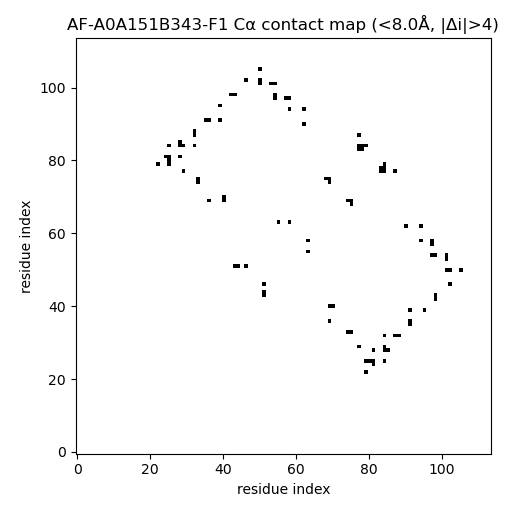Protein AF-A0A151B343-F1 (afdb_monomer)

Organism: NCBI:txid1121338

Nearest PDB structures (foldseek):
  2wy2-assembly1_C  TM=3.634E-01  e=7.169E+00  Escherichia coli
  4ilo-assembly1_A  TM=3.871E-01  e=9.693E+00  Chlamydia trachomatis L2/434/Bu

Radius of gyration: 21.72 Å; Cα contacts (8 Å, |Δi|>4): 52; chains: 1; bounding box: 50×24×73 Å

Foldseek 3Di:
DVVVVVVVVVVVVVVVVVVVVQQVLLVVLQVVLLVLLVVLVVLLVPDDPVLNVVLCVPDDPVLNVLNVVSVVDSGDCQDRGPVSSVVSVVSSVVSVVSSVVSVVVVVVVVVVVD

pLDDT: mean 88.98, std 8.19, range [48.16, 96.12]

Mean predicted aligned error: 6.23 Å

Structure (mmCIF, N/CA/C/O backbone):
data_AF-A0A151B343-F1
#
_entry.id   AF-A0A151B343-F1
#
loop_
_atom_site.group_PDB
_atom_site.id
_atom_site.type_symbol
_atom_site.label_atom_id
_atom_site.label_alt_id
_atom_site.label_comp_id
_atom_site.label_asym_id
_atom_site.label_entity_id
_atom_site.label_seq_id
_atom_site.pdbx_PDB_ins_code
_atom_site.Cartn_x
_atom_site.Cartn_y
_atom_site.Cartn_z
_atom_site.occupancy
_atom_site.B_iso_or_equiv
_atom_site.auth_seq_id
_atom_site.auth_comp_id
_atom_site.auth_asym_id
_atom_site.auth_atom_id
_atom_site.pdbx_PDB_model_num
ATOM 1 N N . MET A 1 1 ? 32.364 5.649 -40.067 1.00 69.56 1 MET A N 1
ATOM 2 C CA . MET A 1 1 ? 30.888 5.725 -40.205 1.00 69.56 1 MET A CA 1
ATOM 3 C C . MET A 1 1 ? 30.174 4.515 -39.602 1.00 69.56 1 MET A C 1
ATOM 5 O O . MET A 1 1 ? 29.279 4.723 -38.799 1.00 69.56 1 MET A O 1
ATOM 9 N N . TRP A 1 2 ? 30.592 3.274 -39.882 1.00 81.56 2 TRP A N 1
ATOM 10 C CA . TRP A 1 2 ? 29.985 2.063 -39.294 1.00 81.56 2 TRP A CA 1
ATOM 11 C C . TRP A 1 2 ? 29.970 2.021 -37.759 1.00 81.56 2 TRP A C 1
ATOM 13 O O . TRP A 1 2 ? 28.942 1.707 -37.169 1.00 81.56 2 TRP A O 1
ATOM 23 N N . SER A 1 3 ? 31.053 2.440 -37.100 1.00 86.38 3 SER A N 1
ATOM 24 C CA . SER A 1 3 ? 31.109 2.501 -35.631 1.00 86.38 3 SER A CA 1
ATOM 25 C C . SER A 1 3 ? 30.073 3.458 -35.024 1.00 86.38 3 SER A C 1
ATOM 27 O O . SER A 1 3 ? 29.573 3.213 -33.932 1.00 86.38 3 SER A O 1
ATOM 29 N N . PHE A 1 4 ? 29.703 4.522 -35.746 1.00 89.56 4 PHE A N 1
ATOM 30 C CA . PHE A 1 4 ? 28.676 5.470 -35.309 1.00 89.56 4 PHE A CA 1
ATOM 31 C C . PHE A 1 4 ? 27.269 4.866 -35.411 1.00 89.56 4 PHE A C 1
ATOM 33 O O . PHE A 1 4 ? 26.460 5.027 -34.502 1.00 89.56 4 PHE A O 1
ATOM 40 N N . LEU A 1 5 ? 26.999 4.096 -36.471 1.00 90.56 5 LEU A N 1
ATOM 41 C CA . LEU A 1 5 ? 25.738 3.364 -36.625 1.00 90.56 5 LEU A CA 1
ATOM 42 C C . LEU A 1 5 ? 25.568 2.298 -35.536 1.00 90.56 5 LEU A C 1
ATOM 44 O O . LEU A 1 5 ? 24.502 2.206 -34.934 1.00 90.56 5 LEU A O 1
ATOM 48 N N . ILE A 1 6 ? 26.633 1.554 -35.222 1.00 91.69 6 ILE A N 1
ATOM 49 C CA . ILE A 1 6 ? 26.626 0.565 -34.133 1.00 91.69 6 ILE A CA 1
ATOM 50 C C . ILE A 1 6 ? 26.326 1.245 -32.791 1.00 91.69 6 ILE A C 1
ATOM 52 O O . ILE A 1 6 ? 25.495 0.761 -32.025 1.00 91.69 6 ILE A O 1
ATOM 56 N N . PHE A 1 7 ? 26.942 2.399 -32.522 1.00 93.69 7 PHE A N 1
ATOM 57 C CA . PHE A 1 7 ? 26.690 3.165 -31.302 1.00 93.69 7 PHE A CA 1
ATOM 58 C C . PHE A 1 7 ? 25.230 3.633 -31.187 1.00 93.69 7 PHE A C 1
ATOM 60 O O . PHE A 1 7 ? 24.608 3.466 -30.137 1.00 93.69 7 PHE A O 1
ATOM 67 N N . ILE A 1 8 ? 24.646 4.141 -32.277 1.00 92.81 8 ILE A N 1
ATOM 68 C CA . ILE A 1 8 ? 23.224 4.516 -32.322 1.00 92.81 8 ILE A CA 1
ATOM 69 C C . ILE A 1 8 ? 22.328 3.304 -32.039 1.00 92.81 8 ILE A C 1
ATOM 71 O O . ILE A 1 8 ? 21.400 3.403 -31.234 1.00 92.81 8 ILE A O 1
ATOM 75 N N . CYS A 1 9 ? 22.616 2.149 -32.643 1.00 92.19 9 CYS A N 1
ATOM 76 C CA . CYS A 1 9 ? 21.861 0.921 -32.391 1.00 92.19 9 CYS A CA 1
ATOM 77 C C . CYS A 1 9 ? 21.902 0.512 -30.910 1.00 92.19 9 CYS A C 1
ATOM 79 O O . CYS A 1 9 ? 20.861 0.165 -30.350 1.00 92.19 9 CYS A O 1
ATOM 81 N N . ILE A 1 10 ? 23.063 0.612 -30.253 1.00 93.44 10 ILE A N 1
ATOM 82 C CA . ILE A 1 10 ? 23.206 0.315 -28.818 1.00 93.44 10 ILE A CA 1
ATOM 83 C C . ILE A 1 10 ? 22.338 1.256 -27.973 1.00 93.44 10 ILE A C 1
ATOM 85 O O . ILE A 1 10 ? 21.621 0.789 -27.086 1.00 93.44 10 ILE A O 1
ATOM 89 N N . ILE A 1 11 ? 22.341 2.562 -28.265 1.00 94.00 11 ILE A N 1
ATOM 90 C CA . ILE A 1 11 ? 21.509 3.542 -27.545 1.00 94.00 11 ILE A CA 1
ATOM 91 C C . ILE A 1 11 ? 20.021 3.207 -27.684 1.00 94.00 11 ILE A C 1
ATOM 93 O O . ILE A 1 11 ? 19.290 3.222 -26.692 1.00 94.00 11 ILE A O 1
ATOM 97 N 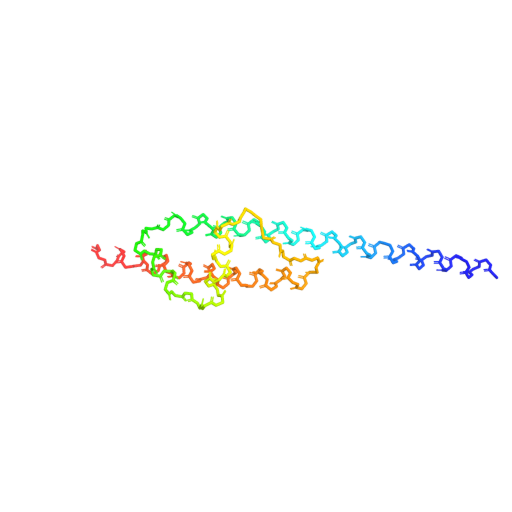N . ILE A 1 12 ? 19.563 2.876 -28.894 1.00 94.06 12 ILE A N 1
ATOM 98 C CA . ILE A 1 12 ? 18.156 2.533 -29.147 1.00 94.06 12 ILE A CA 1
ATOM 99 C C . ILE A 1 12 ? 17.742 1.312 -28.318 1.00 94.06 12 ILE A C 1
ATOM 101 O O . ILE A 1 12 ? 16.707 1.343 -27.645 1.00 94.06 12 ILE A O 1
ATOM 105 N N . VAL A 1 13 ? 18.565 0.258 -28.314 1.00 94.00 13 VAL A N 1
ATOM 106 C CA . VAL A 1 13 ? 18.316 -0.949 -27.510 1.00 94.00 13 VAL A CA 1
ATOM 107 C C . VAL A 1 13 ? 18.289 -0.611 -26.019 1.00 94.00 13 VAL A C 1
ATOM 109 O O . VAL A 1 13 ? 17.375 -1.034 -25.310 1.00 94.00 13 VAL A O 1
ATOM 112 N N . PHE A 1 14 ? 19.233 0.201 -25.542 1.00 94.44 14 PHE A N 1
ATOM 113 C CA . PHE A 1 14 ? 19.304 0.603 -24.139 1.00 94.44 14 PHE A CA 1
ATOM 114 C C . PHE A 1 14 ? 18.057 1.374 -23.682 1.00 94.44 14 PHE A C 1
ATOM 116 O O . PHE A 1 14 ? 17.481 1.069 -22.632 1.00 94.44 14 PHE A O 1
ATOM 123 N N . ILE A 1 15 ? 17.585 2.333 -24.486 1.00 93.62 15 ILE A N 1
ATOM 124 C CA . ILE A 1 15 ? 16.353 3.089 -24.211 1.00 93.62 15 ILE A CA 1
ATOM 125 C C . ILE A 1 15 ? 15.149 2.144 -24.160 1.00 93.62 15 ILE A C 1
ATOM 127 O O . ILE A 1 15 ? 14.302 2.262 -23.271 1.00 93.62 15 ILE A O 1
ATOM 131 N N . PHE A 1 16 ? 15.068 1.190 -25.089 1.00 94.00 16 PHE A N 1
ATOM 132 C CA . PHE A 1 16 ? 13.960 0.243 -25.154 1.00 94.00 16 PHE A CA 1
ATOM 133 C C . PHE A 1 16 ? 13.900 -0.676 -23.927 1.00 94.00 16 PHE A C 1
ATOM 135 O O . PHE A 1 16 ? 12.839 -0.812 -23.309 1.00 94.00 16 PHE A O 1
ATOM 142 N N . VAL A 1 17 ? 15.036 -1.260 -23.533 1.00 92.94 17 VAL A N 1
ATOM 143 C CA . VAL A 1 17 ? 15.141 -2.100 -22.329 1.00 92.94 17 VAL A CA 1
ATOM 144 C C . VAL A 1 17 ? 14.794 -1.293 -21.078 1.00 92.94 17 VAL A C 1
ATOM 146 O O . VAL A 1 17 ? 13.997 -1.746 -20.255 1.00 92.94 17 VAL A O 1
ATOM 149 N N . SER A 1 18 ? 15.310 -0.067 -20.966 1.00 89.69 18 SER A N 1
ATOM 150 C CA . SER A 1 18 ? 15.033 0.819 -19.830 1.00 89.69 18 SER A CA 1
ATOM 151 C C . SER A 1 18 ? 13.543 1.141 -19.702 1.00 89.69 18 SER A C 1
ATOM 153 O O . SER A 1 18 ? 12.976 1.030 -18.613 1.00 89.69 18 SER A O 1
ATOM 155 N N . ARG A 1 19 ? 12.873 1.463 -20.817 1.00 87.75 19 ARG A N 1
ATOM 156 C CA . ARG A 1 19 ? 11.423 1.714 -20.834 1.00 87.75 19 ARG A CA 1
ATOM 157 C C . ARG A 1 19 ? 10.627 0.494 -20.384 1.00 87.75 19 ARG A C 1
ATOM 159 O O . ARG A 1 19 ? 9.740 0.632 -19.544 1.00 87.75 19 ARG A O 1
ATOM 166 N N . LYS A 1 20 ? 10.953 -0.697 -20.898 1.00 89.88 20 LYS A N 1
ATOM 167 C CA . LYS A 1 20 ? 10.287 -1.942 -20.481 1.00 89.88 20 LYS A CA 1
ATOM 168 C C . LYS A 1 20 ? 10.472 -2.220 -18.992 1.00 89.88 20 LYS A C 1
ATOM 170 O O . LYS A 1 20 ? 9.499 -2.533 -18.317 1.00 89.88 20 LYS A O 1
ATOM 175 N N . ASN A 1 21 ? 11.683 -2.047 -18.467 1.00 90.25 21 ASN A N 1
ATOM 176 C CA . ASN A 1 21 ? 11.961 -2.253 -17.047 1.00 90.25 21 ASN A CA 1
ATOM 177 C C . ASN A 1 21 ? 11.145 -1.302 -16.151 1.00 90.25 21 ASN A C 1
ATOM 179 O O . ASN A 1 21 ? 10.567 -1.728 -15.155 1.00 90.25 21 ASN A O 1
ATOM 183 N N . MET A 1 22 ? 11.036 -0.023 -16.526 1.00 87.56 22 MET A N 1
ATOM 184 C CA . MET A 1 22 ? 10.209 0.938 -15.785 1.00 87.56 22 MET A CA 1
ATOM 185 C C . MET A 1 22 ? 8.726 0.553 -15.775 1.00 87.56 22 MET A C 1
ATOM 187 O O . MET A 1 22 ? 8.086 0.635 -14.728 1.00 87.56 22 MET A O 1
ATOM 191 N N . ILE A 1 23 ? 8.191 0.119 -16.919 1.00 88.38 23 ILE A N 1
ATOM 192 C CA . ILE A 1 23 ? 6.796 -0.329 -17.032 1.00 88.38 23 ILE A CA 1
ATOM 193 C C . ILE A 1 23 ? 6.565 -1.578 -16.176 1.00 88.38 23 ILE A C 1
ATOM 195 O O . ILE A 1 23 ? 5.593 -1.626 -15.427 1.00 88.38 23 ILE A O 1
ATOM 199 N N . ASN A 1 24 ? 7.472 -2.555 -16.232 1.00 89.81 24 ASN A N 1
ATOM 200 C CA . ASN A 1 24 ? 7.366 -3.774 -15.430 1.00 89.81 24 ASN A CA 1
ATOM 201 C C . ASN A 1 24 ? 7.354 -3.459 -13.932 1.00 89.81 24 ASN A C 1
ATOM 203 O O . ASN A 1 24 ? 6.451 -3.902 -13.229 1.00 89.81 24 ASN A O 1
ATOM 207 N N . ARG A 1 25 ? 8.271 -2.606 -13.460 1.00 89.00 25 ARG A N 1
ATOM 208 C CA . ARG A 1 25 ? 8.293 -2.159 -12.058 1.00 89.00 25 ARG A CA 1
ATOM 209 C C . ARG A 1 25 ? 7.011 -1.444 -11.644 1.00 89.00 25 ARG A C 1
ATOM 211 O O . ARG A 1 25 ? 6.523 -1.660 -10.539 1.00 89.00 25 ARG A O 1
ATOM 218 N N . ALA A 1 26 ? 6.461 -0.589 -12.506 1.00 89.56 26 ALA A N 1
ATOM 219 C CA . ALA A 1 26 ? 5.191 0.073 -12.225 1.00 89.56 26 ALA A CA 1
ATOM 220 C C . ALA A 1 26 ? 4.041 -0.944 -12.116 1.00 89.56 26 ALA A C 1
ATOM 222 O O . ALA A 1 26 ? 3.231 -0.855 -11.197 1.00 89.56 26 ALA A O 1
ATOM 223 N N . ASN A 1 27 ? 4.000 -1.945 -12.997 1.00 89.94 27 ASN A N 1
ATOM 224 C CA . ASN A 1 27 ? 2.982 -2.996 -12.966 1.00 89.94 27 ASN A CA 1
ATOM 225 C C . ASN A 1 27 ? 3.087 -3.872 -11.710 1.00 89.94 27 ASN A C 1
ATOM 227 O O . ASN A 1 27 ? 2.073 -4.131 -11.063 1.00 89.94 27 ASN A O 1
ATOM 231 N N . GLU A 1 28 ? 4.297 -4.288 -11.335 1.00 90.50 28 GLU A N 1
ATOM 232 C CA . GLU A 1 28 ? 4.549 -5.050 -10.105 1.00 90.50 28 GLU A CA 1
ATOM 233 C C . GLU A 1 28 ? 4.106 -4.266 -8.867 1.00 90.50 28 GLU A C 1
ATOM 235 O O . GLU A 1 28 ? 3.375 -4.782 -8.020 1.00 90.50 28 GLU A O 1
ATOM 240 N N . LEU A 1 29 ? 4.486 -2.989 -8.786 1.00 91.56 29 LEU A N 1
ATOM 241 C CA . LEU A 1 29 ? 4.123 -2.143 -7.657 1.00 91.56 29 LEU A CA 1
ATOM 242 C C . LEU A 1 29 ? 2.607 -1.912 -7.577 1.00 91.56 29 LEU A C 1
ATOM 244 O O . LEU A 1 29 ? 2.043 -1.940 -6.485 1.00 91.56 29 LEU A O 1
ATOM 248 N N . SER A 1 30 ? 1.948 -1.733 -8.723 1.00 90.94 30 SER A N 1
ATOM 249 C CA . SER A 1 30 ? 0.489 -1.606 -8.819 1.00 90.94 30 SER A CA 1
ATOM 250 C C . SER A 1 30 ? -0.220 -2.872 -8.322 1.00 90.94 30 SER A C 1
ATOM 252 O O . SER A 1 30 ? -1.127 -2.800 -7.495 1.00 90.94 30 SER A O 1
ATOM 254 N N . SER A 1 31 ? 0.256 -4.050 -8.740 1.00 90.69 31 SER A N 1
ATOM 255 C CA . SER A 1 31 ? -0.270 -5.340 -8.273 1.00 90.69 31 SER A CA 1
ATOM 256 C C . SER A 1 31 ? -0.121 -5.508 -6.756 1.00 90.69 31 SER A C 1
ATOM 258 O O . SER A 1 31 ? -1.047 -5.964 -6.077 1.00 90.69 31 SER A O 1
ATOM 260 N N . ASN A 1 32 ? 1.021 -5.098 -6.201 1.00 90.69 32 ASN A N 1
ATOM 261 C CA . ASN A 1 32 ? 1.253 -5.129 -4.758 1.00 90.69 32 ASN A CA 1
ATOM 262 C C . ASN A 1 32 ? 0.323 -4.159 -4.011 1.00 90.69 32 ASN A C 1
ATOM 264 O O . ASN A 1 32 ? -0.246 -4.538 -2.988 1.00 90.69 32 ASN A O 1
ATOM 268 N N . ALA A 1 33 ? 0.101 -2.952 -4.544 1.00 91.19 33 ALA A N 1
ATOM 269 C CA . ALA A 1 33 ? -0.839 -1.975 -3.986 1.00 91.19 33 ALA A CA 1
ATOM 270 C C . ALA A 1 33 ? -2.296 -2.473 -4.006 1.00 91.19 33 ALA A C 1
ATOM 272 O O . ALA A 1 33 ? -3.048 -2.258 -3.051 1.00 91.19 33 ALA A O 1
ATOM 273 N N . ASP A 1 34 ? -2.694 -3.204 -5.048 1.00 91.94 34 ASP A N 1
ATOM 274 C CA . ASP A 1 34 ? -3.998 -3.874 -5.102 1.00 91.94 34 ASP A CA 1
ATOM 275 C C . ASP A 1 34 ? -4.115 -4.988 -4.062 1.00 91.94 34 ASP A C 1
ATOM 277 O O . ASP A 1 34 ? -5.140 -5.118 -3.387 1.00 91.94 34 ASP A O 1
ATOM 281 N N . SER A 1 35 ? -3.066 -5.796 -3.900 1.00 91.88 35 SER A N 1
ATOM 282 C CA . SER A 1 35 ? -3.043 -6.835 -2.870 1.00 91.88 35 SER A CA 1
ATOM 283 C C . SER A 1 35 ? -3.183 -6.237 -1.473 1.00 91.88 35 SER A C 1
ATOM 285 O O . SER A 1 35 ? -4.002 -6.701 -0.677 1.00 91.88 35 SER A O 1
ATOM 287 N N . PHE A 1 36 ? -2.455 -5.154 -1.209 1.00 93.00 36 PHE A N 1
ATOM 288 C CA . PHE A 1 36 ? -2.507 -4.459 0.067 1.00 93.00 36 PHE A CA 1
ATOM 289 C C . PHE A 1 36 ? -3.870 -3.796 0.314 1.00 93.00 36 PHE A C 1
ATOM 291 O O . PHE A 1 36 ? -4.405 -3.886 1.417 1.00 93.00 36 PHE A O 1
ATOM 298 N N . SER A 1 37 ? -4.508 -3.241 -0.724 1.00 91.75 37 SER A N 1
ATOM 299 C CA . SER A 1 37 ? -5.893 -2.749 -0.636 1.00 91.75 37 SER A CA 1
ATOM 300 C C . SER A 1 37 ? -6.866 -3.836 -0.192 1.00 91.75 37 SER A C 1
ATOM 302 O O . SER A 1 37 ? -7.700 -3.610 0.686 1.00 91.75 37 SER A O 1
ATOM 304 N N . ARG A 1 38 ? -6.766 -5.031 -0.788 1.00 92.31 38 ARG A N 1
ATOM 305 C CA . ARG A 1 38 ? -7.620 -6.173 -0.430 1.00 92.31 38 ARG A CA 1
ATOM 306 C C . ARG A 1 38 ? -7.379 -6.627 1.004 1.00 92.31 38 ARG A C 1
ATOM 308 O O . ARG A 1 38 ? -8.333 -6.954 1.705 1.00 92.31 38 ARG A O 1
ATOM 315 N N . GLU A 1 39 ? -6.125 -6.648 1.445 1.00 93.25 39 GLU A N 1
ATOM 316 C CA . GLU A 1 39 ? -5.782 -6.942 2.837 1.00 93.25 39 GLU A CA 1
ATOM 317 C C . GLU A 1 39 ? -6.393 -5.913 3.793 1.00 93.25 39 GLU A C 1
ATOM 319 O O . GLU A 1 39 ? -7.031 -6.291 4.774 1.00 93.25 39 GLU A O 1
ATOM 324 N N . LEU A 1 40 ? -6.285 -4.624 3.471 1.00 93.69 40 LEU A N 1
ATOM 325 C CA . LEU A 1 40 ? -6.863 -3.553 4.273 1.00 93.69 40 LEU A CA 1
ATOM 326 C C . LEU A 1 40 ? -8.387 -3.685 4.405 1.00 93.69 40 LEU A C 1
ATOM 328 O O . LEU A 1 40 ? -8.899 -3.610 5.522 1.00 93.69 40 LEU A O 1
ATOM 332 N N . LYS A 1 41 ? -9.105 -3.945 3.300 1.00 94.00 41 LYS A N 1
ATOM 333 C CA . LYS A 1 41 ? -10.558 -4.211 3.336 1.00 94.00 41 LYS A CA 1
ATOM 334 C C . LYS A 1 41 ? -10.883 -5.376 4.258 1.00 94.00 41 LYS A C 1
ATOM 336 O O . LYS A 1 41 ? -11.754 -5.264 5.113 1.00 94.00 41 LYS A O 1
ATOM 341 N N . ARG A 1 42 ? -10.180 -6.494 4.080 1.00 93.81 42 ARG A N 1
ATOM 342 C CA . ARG A 1 42 ? -10.404 -7.716 4.854 1.00 93.81 42 ARG A CA 1
ATOM 343 C C . ARG A 1 42 ? -10.216 -7.464 6.346 1.00 93.81 42 ARG A C 1
ATOM 345 O O . ARG A 1 42 ? -11.067 -7.855 7.135 1.00 93.81 42 ARG A O 1
ATOM 352 N N . ASN A 1 43 ? -9.140 -6.773 6.717 1.00 93.69 43 ASN A N 1
ATOM 353 C CA . ASN A 1 43 ? -8.853 -6.460 8.112 1.00 93.69 43 ASN A CA 1
ATOM 354 C C . ASN A 1 43 ? -9.917 -5.523 8.698 1.00 93.69 43 ASN A C 1
ATOM 356 O O . ASN A 1 43 ? -10.360 -5.743 9.820 1.00 93.69 43 ASN A O 1
ATOM 360 N N . TYR A 1 44 ? -10.385 -4.535 7.934 1.00 94.44 44 TYR A N 1
ATOM 361 C CA . TYR A 1 44 ? -11.488 -3.666 8.348 1.00 94.44 44 TYR A CA 1
ATOM 362 C C . TYR A 1 44 ? -12.790 -4.431 8.587 1.00 94.44 44 TYR A C 1
ATOM 364 O O . TYR A 1 44 ? -13.363 -4.315 9.667 1.00 94.44 44 TYR A O 1
ATOM 372 N N . PHE A 1 45 ? -13.218 -5.269 7.642 1.00 94.69 45 PHE A N 1
ATOM 373 C CA . PHE A 1 45 ? -14.447 -6.053 7.795 1.00 94.69 45 PHE A CA 1
ATOM 374 C C . PHE A 1 45 ? -14.345 -7.161 8.850 1.00 94.69 45 PHE A C 1
ATOM 376 O O . PHE A 1 45 ? -15.369 -7.652 9.308 1.00 94.69 45 PHE A O 1
ATOM 383 N N . SER A 1 46 ? -13.131 -7.539 9.264 1.00 93.00 46 SER A N 1
ATOM 384 C CA . SER A 1 46 ? -12.925 -8.470 10.380 1.00 93.00 46 SER A CA 1
ATOM 385 C C . SER A 1 46 ? -13.094 -7.836 11.766 1.00 93.00 46 SER A C 1
ATOM 387 O O . SER A 1 46 ? -13.128 -8.558 12.759 1.00 93.00 46 SER A O 1
ATOM 389 N N . LEU A 1 47 ? -13.169 -6.503 11.855 1.00 91.62 47 LEU A N 1
ATOM 390 C CA . LEU A 1 47 ? -13.435 -5.793 13.106 1.00 91.62 47 LEU A CA 1
ATOM 391 C C . LEU A 1 47 ? -14.933 -5.772 13.423 1.00 91.62 47 LEU A C 1
ATOM 393 O O . LEU A 1 47 ? -15.755 -5.655 12.518 1.00 91.62 47 LEU A O 1
ATOM 397 N N . ASP A 1 48 ? -15.274 -5.762 14.712 1.00 92.25 48 ASP A N 1
ATOM 398 C CA . ASP A 1 48 ? -16.640 -5.494 15.173 1.00 92.25 48 ASP A CA 1
ATOM 399 C C . ASP A 1 48 ? -17.097 -4.075 14.796 1.00 92.25 48 ASP A C 1
ATOM 401 O O . ASP A 1 48 ? -16.283 -3.151 14.690 1.00 92.25 48 ASP A O 1
ATOM 405 N N . SER A 1 49 ? -18.410 -3.869 14.678 1.00 92.19 49 SER A N 1
ATOM 406 C CA . SER A 1 49 ? -19.021 -2.593 14.263 1.00 92.19 49 SER A CA 1
ATOM 407 C C . SER A 1 49 ? -18.521 -1.380 15.063 1.00 92.19 49 SER A C 1
ATOM 409 O O . SER A 1 49 ? -18.141 -0.365 14.484 1.00 92.19 49 SER A O 1
ATOM 411 N N . ASN A 1 50 ? -18.402 -1.504 16.388 1.00 91.69 50 ASN A N 1
ATOM 412 C CA . ASN A 1 50 ? -17.884 -0.436 17.256 1.00 91.69 50 ASN A CA 1
ATOM 413 C C . ASN A 1 50 ? -16.430 -0.053 16.911 1.00 91.69 50 ASN A C 1
ATOM 415 O O . ASN A 1 50 ? -16.053 1.120 16.916 1.00 91.69 50 ASN A O 1
ATOM 419 N N . LEU A 1 51 ? -15.590 -1.041 16.588 1.00 92.75 51 LEU A N 1
ATOM 420 C CA . LEU A 1 51 ? -14.197 -0.805 16.207 1.00 92.75 51 LEU A CA 1
ATOM 421 C C . LEU A 1 51 ? -14.087 -0.243 14.790 1.00 92.75 51 LEU A C 1
ATOM 423 O O . LEU A 1 51 ? -13.224 0.601 14.547 1.00 92.75 51 LEU A O 1
ATOM 427 N N . GLN A 1 52 ? -14.974 -0.654 13.883 1.00 93.81 52 GLN A N 1
ATOM 428 C CA . GLN A 1 52 ? -15.079 -0.070 12.548 1.00 93.81 52 GLN A CA 1
ATOM 429 C C . GLN A 1 52 ? -15.428 1.422 12.618 1.00 93.81 52 GLN A C 1
ATOM 431 O O . GLN A 1 52 ? -14.767 2.230 11.965 1.00 93.81 52 GLN A O 1
ATOM 436 N N . GLU A 1 53 ? -16.402 1.809 13.444 1.00 93.44 53 GLU A N 1
ATOM 437 C CA . GLU A 1 53 ? -16.774 3.215 13.653 1.00 93.44 53 GLU A CA 1
ATOM 438 C C . GLU A 1 53 ? -15.620 4.032 14.240 1.00 93.44 53 GLU A C 1
ATOM 440 O O . GLU A 1 53 ? -15.272 5.093 13.715 1.00 93.44 53 GLU A O 1
ATOM 445 N N . LYS A 1 54 ? -14.959 3.513 15.284 1.00 93.56 54 LYS A N 1
ATOM 446 C CA . LYS A 1 54 ? -13.772 4.155 15.877 1.00 93.56 54 LYS A CA 1
ATOM 447 C C . LYS A 1 54 ? -12.647 4.323 14.865 1.00 93.56 54 LYS A C 1
ATOM 449 O O . LYS A 1 54 ? -11.973 5.352 14.852 1.00 93.56 54 LYS A O 1
ATOM 454 N N . PHE A 1 55 ? -12.450 3.327 14.009 1.00 95.44 55 PHE A N 1
ATOM 455 C CA . PHE A 1 55 ? -11.475 3.401 12.936 1.00 95.44 55 PHE A CA 1
ATOM 456 C C . PHE A 1 55 ? -11.825 4.490 11.930 1.00 95.44 55 PHE A C 1
ATOM 458 O O . PHE A 1 55 ? -10.990 5.364 11.694 1.00 95.44 55 PHE A O 1
ATOM 465 N N . LEU A 1 56 ? -13.054 4.515 11.414 1.00 94.25 56 LEU A N 1
ATOM 466 C CA . LEU A 1 56 ? -13.501 5.561 10.495 1.00 94.25 56 LEU A CA 1
ATOM 467 C C . LEU A 1 56 ? -13.375 6.959 11.115 1.00 94.25 56 LEU A C 1
ATOM 469 O O . LEU A 1 56 ? -12.952 7.893 10.436 1.00 94.25 56 LEU A O 1
ATOM 473 N N . ALA A 1 57 ? -13.671 7.113 12.407 1.00 94.00 57 ALA A N 1
ATOM 474 C CA . ALA A 1 57 ? -13.509 8.376 13.124 1.00 94.00 57 ALA A CA 1
ATOM 475 C C . ALA A 1 57 ? -12.038 8.822 13.248 1.00 94.00 57 ALA A C 1
ATOM 477 O O . ALA A 1 57 ? -11.768 10.020 13.260 1.00 94.00 57 ALA A O 1
ATOM 478 N N . SER A 1 58 ? -11.087 7.880 13.291 1.00 94.25 58 SER A N 1
ATOM 479 C CA . SER A 1 58 ? -9.643 8.158 13.393 1.00 94.25 58 SER A CA 1
ATOM 480 C C . SER A 1 58 ? -8.989 8.633 12.086 1.00 94.25 58 SER A C 1
ATOM 482 O O . SER A 1 58 ? -7.850 9.116 12.084 1.00 94.25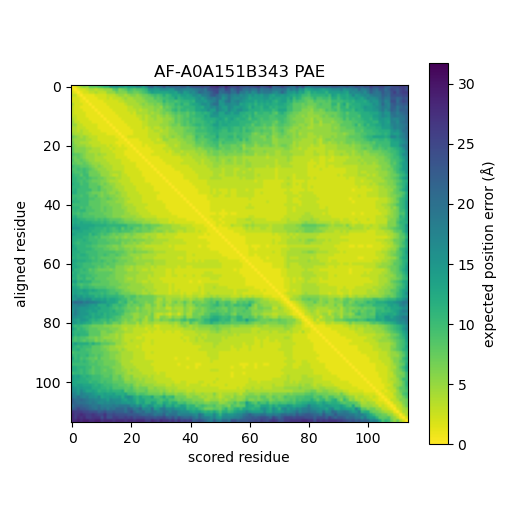 58 SER A O 1
ATOM 484 N N . LEU A 1 59 ? -9.689 8.475 10.961 1.00 95.12 59 LEU A N 1
ATOM 485 C CA . LEU A 1 59 ? -9.200 8.880 9.650 1.00 95.12 59 LEU A CA 1
ATOM 486 C C . LEU A 1 59 ? -9.378 10.387 9.437 1.00 95.12 59 LEU A C 1
ATOM 488 O O . LEU A 1 59 ? -10.424 10.970 9.730 1.00 95.12 59 LEU A O 1
ATOM 492 N N . THR A 1 60 ? -8.363 11.013 8.852 1.00 95.12 60 THR A N 1
ATOM 493 C CA . THR A 1 60 ? -8.451 12.370 8.303 1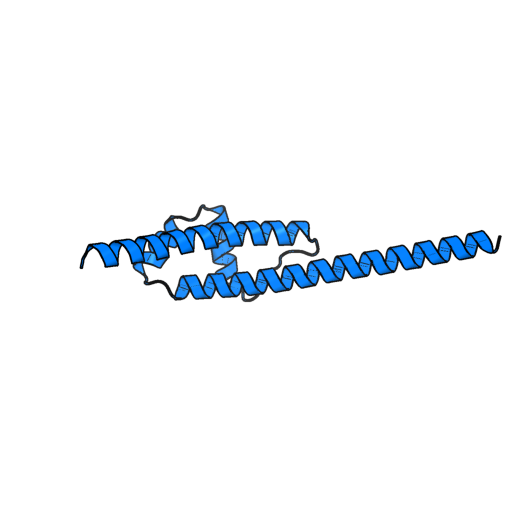.00 95.12 60 THR A CA 1
ATOM 494 C C . THR A 1 60 ? -9.399 12.403 7.105 1.00 95.12 60 THR A C 1
ATOM 496 O O . THR A 1 60 ? -9.687 11.374 6.494 1.00 95.12 60 THR A O 1
ATOM 499 N N . GLN A 1 61 ? -9.850 13.592 6.695 1.00 93.12 61 GLN A N 1
ATOM 500 C CA . GLN A 1 61 ? -10.746 13.712 5.539 1.00 93.12 61 GLN A CA 1
ATOM 501 C C . GLN A 1 61 ? -10.135 13.141 4.247 1.00 93.12 61 GLN A C 1
ATOM 503 O O . GLN A 1 61 ? -10.822 12.477 3.474 1.00 93.12 61 GLN A O 1
ATOM 508 N N . LYS A 1 62 ? -8.828 13.345 4.032 1.00 90.56 62 LYS A N 1
ATOM 509 C CA . LYS A 1 62 ? -8.108 12.798 2.873 1.00 90.56 62 LYS A CA 1
ATOM 510 C C . LYS A 1 62 ? -8.100 11.267 2.890 1.00 90.56 62 LYS A C 1
ATOM 512 O O . LYS A 1 62 ? -8.404 10.643 1.876 1.00 90.56 62 LYS A O 1
ATOM 517 N N . GLU A 1 63 ? -7.787 10.669 4.037 1.00 93.44 63 GLU A N 1
ATOM 518 C CA . GLU A 1 63 ? -7.790 9.212 4.203 1.00 93.44 63 GLU A CA 1
ATOM 519 C C . GLU A 1 63 ? -9.197 8.628 4.084 1.00 93.44 63 GLU A C 1
ATOM 521 O O . GLU A 1 63 ? -9.344 7.578 3.475 1.00 93.44 63 GLU A O 1
ATOM 526 N N . LYS A 1 64 ? -10.233 9.306 4.596 1.00 93.38 64 LYS A N 1
ATOM 527 C CA . LYS A 1 64 ? -11.636 8.889 4.428 1.00 93.38 64 LYS A CA 1
ATOM 528 C C . LYS A 1 64 ? -12.033 8.842 2.964 1.00 93.38 64 LYS A C 1
ATOM 530 O O . LYS A 1 64 ? -12.590 7.846 2.521 1.00 93.38 64 LYS A O 1
ATOM 535 N N . ASN A 1 65 ? -11.717 9.889 2.204 1.00 91.81 65 ASN A N 1
ATOM 536 C CA . ASN A 1 65 ? -12.007 9.921 0.772 1.00 91.81 65 ASN A CA 1
ATOM 537 C C . ASN A 1 65 ? -11.311 8.757 0.057 1.00 91.81 65 ASN A C 1
ATOM 539 O O . ASN A 1 65 ? -11.949 8.026 -0.696 1.00 91.81 65 ASN A O 1
ATOM 543 N N . TYR A 1 66 ? -10.027 8.541 0.353 1.00 91.12 66 TYR A N 1
ATOM 544 C CA . TYR A 1 66 ? -9.271 7.423 -0.201 1.00 91.12 66 TYR A CA 1
ATOM 545 C C . TYR A 1 66 ? -9.851 6.060 0.203 1.00 91.12 66 TYR A C 1
ATOM 547 O O . TYR A 1 66 ? -10.028 5.184 -0.639 1.00 91.12 66 TYR A O 1
ATOM 555 N N . PHE A 1 67 ? -10.188 5.882 1.479 1.00 93.00 67 PHE A N 1
ATOM 556 C CA . PHE A 1 67 ? -10.738 4.640 2.009 1.00 93.00 67 PHE A CA 1
ATOM 557 C C . PHE A 1 67 ? -12.129 4.343 1.440 1.00 93.00 67 PHE A C 1
ATOM 559 O O . PHE A 1 67 ? -12.409 3.205 1.087 1.00 93.00 67 PHE A O 1
ATOM 566 N N . ASN A 1 68 ? -12.969 5.360 1.246 1.00 91.94 68 ASN A N 1
ATOM 567 C CA . ASN A 1 68 ? -14.258 5.213 0.572 1.00 91.94 68 ASN A CA 1
ATOM 568 C C . ASN A 1 68 ? -14.084 4.805 -0.894 1.00 91.94 68 ASN A C 1
ATOM 570 O O . ASN A 1 68 ? -14.776 3.906 -1.365 1.00 91.94 68 ASN A O 1
ATOM 574 N N . MET A 1 69 ? -13.137 5.417 -1.616 1.00 89.75 69 MET A N 1
ATOM 575 C CA . MET A 1 69 ? -12.798 4.969 -2.971 1.00 89.75 69 MET A CA 1
ATOM 576 C C . MET A 1 69 ? -12.333 3.515 -2.960 1.00 89.75 69 MET A C 1
ATOM 578 O O . MET A 1 69 ? -12.752 2.740 -3.814 1.00 89.75 69 MET A O 1
ATOM 582 N N . LEU A 1 70 ? -11.507 3.136 -1.986 1.00 90.94 70 LEU A N 1
ATOM 583 C CA . LEU A 1 70 ? -11.055 1.767 -1.811 1.00 90.94 70 LEU A CA 1
ATOM 584 C C . LEU A 1 70 ? -12.243 0.836 -1.580 1.00 90.94 70 LEU A C 1
ATOM 586 O O . LEU A 1 70 ? -12.366 -0.121 -2.327 1.00 90.94 70 LEU A O 1
ATOM 590 N N . LEU A 1 71 ? -13.145 1.108 -0.636 1.00 90.62 71 LEU A N 1
ATOM 591 C CA . LEU A 1 71 ? -14.312 0.260 -0.359 1.00 90.62 71 LEU A CA 1
ATOM 592 C C . LEU A 1 71 ? -15.194 0.056 -1.597 1.00 90.62 71 LEU A C 1
ATOM 594 O O . LEU A 1 71 ? -15.549 -1.084 -1.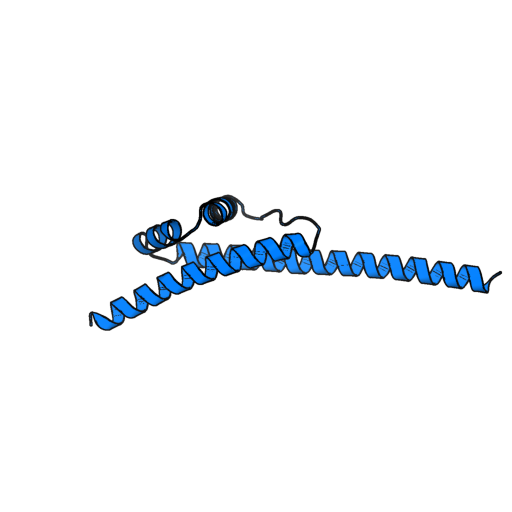891 1.00 90.62 71 LEU A O 1
ATOM 598 N N . ASN A 1 72 ? -15.451 1.128 -2.347 1.00 88.81 72 ASN A N 1
ATOM 599 C CA . ASN A 1 72 ? -16.378 1.135 -3.480 1.00 88.81 72 ASN A CA 1
ATOM 600 C C . ASN A 1 72 ? -15.792 0.605 -4.799 1.00 88.81 72 ASN A C 1
ATOM 602 O O . ASN A 1 72 ? -16.540 0.439 -5.757 1.00 88.81 72 ASN A O 1
ATOM 606 N N . ASN A 1 73 ? -14.480 0.365 -4.884 1.00 85.25 73 ASN A N 1
ATOM 607 C CA . ASN A 1 73 ? -13.833 -0.109 -6.110 1.00 85.25 73 ASN A CA 1
ATOM 608 C C . ASN A 1 73 ? -13.051 -1.404 -5.873 1.00 85.25 73 ASN A C 1
ATOM 610 O O . ASN A 1 73 ? -12.358 -1.555 -4.866 1.00 85.25 73 ASN A O 1
ATOM 614 N N . ASP A 1 74 ? -13.093 -2.322 -6.837 1.00 72.56 74 ASP A N 1
ATOM 615 C CA . ASP A 1 74 ? -12.303 -3.562 -6.785 1.00 72.56 74 ASP A CA 1
ATOM 616 C C . ASP A 1 74 ? -10.831 -3.352 -7.149 1.00 72.56 74 ASP A C 1
ATOM 618 O O . ASP A 1 74 ? -9.960 -4.099 -6.696 1.00 72.56 74 ASP A O 1
ATOM 622 N N . LYS A 1 75 ? -10.550 -2.317 -7.948 1.00 75.19 75 LYS A N 1
ATOM 623 C CA . LYS A 1 75 ? -9.204 -1.878 -8.322 1.00 75.19 75 LYS A CA 1
ATOM 624 C C . LYS A 1 75 ? -9.131 -0.365 -8.286 1.00 75.19 75 LYS A C 1
ATOM 626 O O . LYS A 1 75 ? -10.031 0.316 -8.776 1.00 75.19 75 LYS A O 1
ATOM 631 N N . LEU A 1 76 ? -8.042 0.158 -7.741 1.00 81.56 76 LEU A N 1
ATOM 632 C CA . LEU A 1 76 ? -7.784 1.591 -7.751 1.00 81.56 76 LEU A CA 1
ATOM 633 C C . LEU A 1 76 ? -6.888 1.939 -8.939 1.00 81.56 76 LEU A C 1
ATOM 635 O O . LEU A 1 76 ? -5.960 1.214 -9.289 1.00 81.56 76 LEU A O 1
ATOM 639 N N . ASN A 1 77 ? -7.161 3.078 -9.568 1.00 83.00 77 ASN A N 1
ATOM 640 C CA . ASN A 1 77 ? -6.278 3.612 -10.593 1.00 83.00 77 ASN A CA 1
ATOM 641 C C . ASN A 1 77 ? -5.134 4.385 -9.925 1.00 83.00 77 ASN A C 1
ATOM 643 O O . ASN A 1 77 ? -5.291 5.554 -9.583 1.00 83.00 77 ASN A O 1
ATOM 647 N N . TYR A 1 78 ? -3.985 3.732 -9.749 1.00 81.00 78 TYR A N 1
ATOM 648 C CA . TYR A 1 78 ? -2.802 4.326 -9.115 1.00 81.00 78 TYR A CA 1
ATOM 649 C C . TYR A 1 78 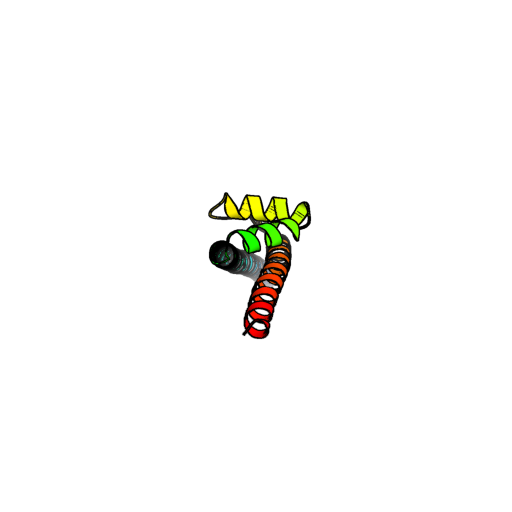? -1.944 5.186 -10.060 1.00 81.00 78 TYR A C 1
ATOM 651 O O . TYR A 1 78 ? -0.911 5.721 -9.649 1.00 81.00 78 TYR A O 1
ATOM 659 N N . GLY A 1 79 ? -2.342 5.313 -11.330 1.00 80.06 79 GLY A N 1
ATOM 660 C CA . GLY A 1 79 ? -1.561 5.964 -12.379 1.00 80.06 79 GLY A CA 1
ATOM 661 C C . GLY A 1 79 ? -0.469 5.072 -12.985 1.00 80.06 79 GLY A C 1
ATOM 662 O O . GLY A 1 79 ? -0.291 3.914 -12.621 1.00 80.06 79 GLY A O 1
ATOM 663 N N . LYS A 1 80 ? 0.265 5.622 -13.962 1.00 75.75 80 LYS A N 1
ATOM 664 C CA . LYS A 1 80 ? 1.297 4.895 -14.734 1.00 75.75 80 LYS A CA 1
ATOM 665 C C . LYS A 1 80 ? 2.717 5.058 -14.184 1.00 75.75 80 LYS A C 1
ATOM 667 O O . LYS A 1 80 ? 3.642 4.407 -14.660 1.00 75.75 80 LYS A O 1
ATOM 672 N N . PHE A 1 81 ? 2.903 5.956 -13.218 1.00 83.38 81 PHE A N 1
ATOM 673 C CA . PHE A 1 81 ? 4.213 6.300 -12.676 1.00 83.38 81 PHE A CA 1
ATOM 674 C C . PHE A 1 81 ? 4.411 5.676 -11.302 1.00 83.38 81 PHE A C 1
ATOM 676 O O . PHE A 1 81 ? 3.548 5.793 -10.435 1.00 83.38 81 PHE A O 1
ATOM 683 N N . VAL A 1 82 ? 5.596 5.102 -11.087 1.00 86.44 82 VAL A N 1
ATOM 684 C CA . VAL A 1 82 ? 6.009 4.492 -9.813 1.00 86.44 82 VAL A CA 1
ATOM 685 C C . VAL A 1 82 ? 5.760 5.431 -8.631 1.00 86.44 82 VAL A C 1
ATOM 687 O O . VAL A 1 82 ? 5.199 5.006 -7.629 1.00 86.44 82 VAL A O 1
ATOM 690 N N . TRP A 1 83 ? 6.095 6.715 -8.774 1.00 88.12 83 TRP A N 1
ATOM 691 C CA . TRP A 1 83 ? 5.886 7.715 -7.726 1.00 88.12 83 TRP A CA 1
ATOM 692 C C . TRP A 1 83 ? 4.416 7.841 -7.299 1.00 88.12 83 TRP A C 1
ATOM 694 O O . TRP A 1 83 ? 4.119 7.877 -6.109 1.00 88.12 83 TRP A O 1
ATOM 704 N N . SER A 1 84 ? 3.487 7.839 -8.259 1.00 87.94 84 SER A N 1
ATOM 705 C CA . SER A 1 84 ? 2.048 7.912 -7.976 1.00 87.94 84 SER A CA 1
ATOM 706 C C . SER A 1 84 ? 1.581 6.684 -7.191 1.00 87.94 84 SER A C 1
ATOM 708 O O . SER A 1 84 ? 0.918 6.806 -6.162 1.00 87.94 84 SER A O 1
ATOM 710 N N . ILE A 1 85 ? 2.019 5.495 -7.612 1.00 90.31 85 ILE A N 1
ATOM 711 C CA . ILE A 1 85 ? 1.705 4.236 -6.927 1.00 90.31 85 ILE A CA 1
ATOM 712 C C . ILE A 1 85 ? 2.273 4.232 -5.498 1.00 90.31 85 ILE A C 1
ATOM 714 O O . ILE A 1 85 ? 1.590 3.822 -4.562 1.00 90.31 85 ILE A O 1
ATOM 718 N N . GLN A 1 86 ? 3.487 4.752 -5.297 1.00 91.00 86 GLN A N 1
ATOM 719 C CA . GLN A 1 86 ? 4.097 4.878 -3.968 1.00 91.00 86 GLN A CA 1
ATOM 720 C C . GLN A 1 86 ? 3.294 5.793 -3.037 1.00 91.00 86 GLN A C 1
ATOM 722 O O . GLN A 1 86 ? 3.109 5.449 -1.874 1.00 91.00 86 GLN A O 1
ATOM 727 N N . GLN A 1 87 ? 2.772 6.923 -3.526 1.00 90.81 87 GLN A N 1
ATOM 728 C CA . GLN A 1 87 ? 1.929 7.808 -2.709 1.00 90.81 87 GLN A CA 1
ATOM 729 C C . GLN A 1 87 ? 0.655 7.104 -2.223 1.00 90.81 87 GLN A C 1
ATOM 731 O O . GLN A 1 87 ? 0.234 7.277 -1.073 1.00 90.81 87 GLN A O 1
ATOM 736 N N . HIS A 1 88 ? 0.060 6.267 -3.075 1.00 90.94 88 HIS A N 1
ATOM 737 C CA . HIS A 1 88 ? -1.075 5.438 -2.685 1.00 90.94 88 HIS A CA 1
ATOM 738 C C . HIS A 1 88 ? -0.693 4.384 -1.644 1.00 90.94 88 HIS A C 1
ATOM 740 O O . HIS A 1 88 ? -1.399 4.260 -0.647 1.00 90.94 88 HIS A O 1
ATOM 746 N N . LEU A 1 89 ? 0.434 3.691 -1.822 1.00 92.25 89 LEU A N 1
ATOM 747 C CA . LEU A 1 89 ? 0.943 2.718 -0.848 1.00 92.25 89 LEU A CA 1
ATOM 748 C C . LEU A 1 89 ? 1.205 3.348 0.524 1.00 92.25 89 LEU A C 1
ATOM 750 O O . LEU A 1 89 ? 0.800 2.781 1.534 1.00 92.25 89 LEU A O 1
ATOM 754 N N . ILE A 1 90 ? 1.815 4.536 0.569 1.00 92.75 90 ILE A N 1
ATOM 755 C CA . ILE A 1 90 ? 2.048 5.274 1.822 1.00 92.75 90 ILE A CA 1
ATOM 756 C C . ILE A 1 90 ? 0.713 5.564 2.514 1.00 92.75 90 ILE A C 1
ATOM 758 O O . ILE A 1 90 ? 0.544 5.258 3.691 1.00 92.75 90 ILE A O 1
ATOM 762 N N . THR A 1 91 ? -0.273 6.061 1.761 1.00 93.06 91 THR A N 1
ATOM 763 C CA . THR A 1 91 ? -1.609 6.347 2.305 1.00 93.06 91 THR A CA 1
ATOM 764 C C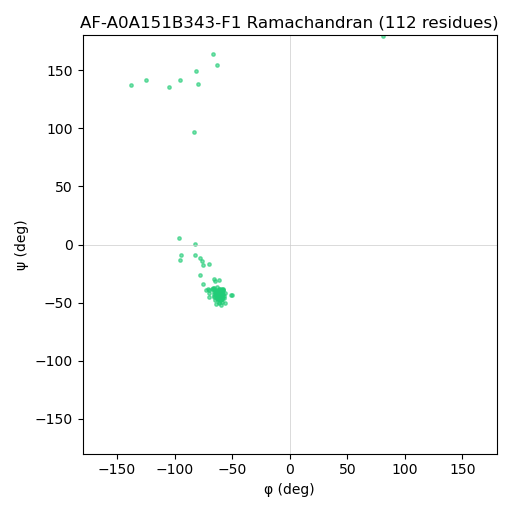 . THR A 1 91 ? -2.285 5.075 2.829 1.00 93.06 91 THR A C 1
ATOM 766 O O . THR A 1 91 ? -2.839 5.073 3.925 1.00 93.06 91 THR A O 1
ATOM 769 N N . GLN A 1 92 ? -2.221 3.967 2.084 1.00 93.69 92 GLN A N 1
ATOM 770 C CA . GLN A 1 92 ? -2.740 2.672 2.540 1.00 93.69 92 GLN A CA 1
ATOM 771 C C . GLN A 1 92 ? -2.037 2.204 3.817 1.00 93.69 92 GLN A C 1
ATOM 773 O O . GLN A 1 92 ? -2.681 1.638 4.700 1.00 93.69 92 GLN A O 1
ATOM 778 N N . GLN A 1 93 ? -0.727 2.431 3.923 1.00 94.81 93 GLN A N 1
ATOM 779 C CA . GLN A 1 93 ? 0.076 1.987 5.055 1.00 94.81 93 GLN A CA 1
ATOM 780 C C . GLN A 1 93 ? -0.259 2.781 6.316 1.00 94.81 93 GLN A C 1
ATOM 782 O O . GLN A 1 93 ? -0.436 2.181 7.377 1.00 94.81 93 GLN A O 1
ATOM 787 N N . ASP A 1 94 ? -0.444 4.093 6.199 1.00 95.19 94 ASP A N 1
ATOM 788 C CA . ASP A 1 94 ? -0.906 4.939 7.300 1.00 95.19 94 ASP A CA 1
ATOM 789 C C . ASP A 1 94 ? -2.286 4.500 7.801 1.00 95.19 94 ASP A C 1
ATOM 791 O O . ASP A 1 94 ? -2.493 4.315 9.006 1.00 95.19 94 ASP A O 1
ATOM 795 N N . ILE A 1 95 ? -3.211 4.234 6.876 1.00 96.12 95 ILE A N 1
ATOM 796 C CA . ILE A 1 95 ? -4.552 3.740 7.199 1.00 96.12 95 ILE A CA 1
ATOM 797 C C . ILE A 1 95 ? -4.474 2.364 7.886 1.00 96.12 95 ILE A C 1
ATOM 799 O O . ILE A 1 95 ? -5.093 2.158 8.931 1.00 96.12 95 ILE A O 1
ATOM 803 N N . MET A 1 96 ? -3.669 1.433 7.365 1.00 95.56 96 MET A N 1
ATOM 804 C CA . MET A 1 96 ? -3.457 0.112 7.970 1.00 95.56 96 MET A CA 1
ATOM 805 C C . MET A 1 96 ? -2.865 0.214 9.381 1.00 95.56 96 MET A C 1
ATOM 807 O O . MET A 1 96 ? -3.274 -0.519 10.282 1.00 95.56 96 MET A O 1
ATOM 811 N N . ASN A 1 97 ? -1.922 1.126 9.608 1.00 95.25 97 ASN A N 1
ATOM 812 C CA . ASN A 1 97 ? -1.312 1.327 10.921 1.00 95.25 97 ASN A CA 1
ATOM 813 C C . ASN A 1 97 ? -2.339 1.814 11.952 1.00 95.25 97 ASN A C 1
ATOM 815 O O . ASN A 1 97 ? -2.362 1.318 13.081 1.00 95.25 97 ASN A O 1
ATOM 819 N N . LYS A 1 98 ? -3.230 2.736 11.566 1.00 95.12 98 LYS A N 1
ATOM 820 C CA . LYS A 1 98 ? -4.342 3.178 12.425 1.00 95.12 98 LYS A CA 1
ATOM 821 C C . LYS A 1 98 ? -5.295 2.031 12.740 1.00 95.12 98 LYS A C 1
ATOM 823 O O . LYS A 1 98 ? -5.673 1.851 13.897 1.00 95.12 98 LYS A O 1
ATOM 828 N N . LEU A 1 99 ? -5.619 1.223 11.732 1.00 94.56 99 LEU A N 1
ATOM 829 C CA . LEU A 1 99 ? -6.466 0.045 11.885 1.00 94.56 99 LEU A CA 1
ATOM 830 C C . LEU A 1 99 ? -5.874 -0.954 12.888 1.00 94.56 99 LEU A C 1
ATOM 832 O O . LEU A 1 99 ? -6.551 -1.356 13.836 1.00 94.56 99 LEU A O 1
ATOM 836 N N . LYS A 1 100 ? -4.589 -1.292 12.732 1.00 93.62 100 LYS A N 1
ATOM 837 C CA . LYS A 1 100 ? -3.857 -2.177 13.651 1.00 93.62 100 LYS A CA 1
ATOM 838 C C . LYS A 1 100 ? -3.843 -1.627 15.074 1.00 93.62 100 LYS A C 1
ATOM 840 O O . LYS A 1 100 ? -4.177 -2.347 16.007 1.00 93.62 100 LYS A O 1
ATOM 845 N N . LYS A 1 101 ? -3.561 -0.333 15.246 1.00 93.56 101 LYS A N 1
ATOM 846 C CA . LYS A 1 101 ? -3.534 0.312 16.567 1.00 93.56 101 LYS A CA 1
ATOM 847 C C . LYS A 1 101 ? -4.870 0.181 17.306 1.00 93.56 101 LYS A C 1
ATOM 849 O O . LYS A 1 101 ? -4.882 -0.049 18.515 1.00 93.56 101 LYS A O 1
ATOM 854 N N . ILE A 1 102 ? -5.991 0.306 16.596 1.00 91.94 102 ILE A N 1
ATOM 855 C CA . ILE A 1 102 ? -7.333 0.151 17.176 1.00 91.94 102 ILE A CA 1
ATOM 856 C C . ILE A 1 102 ? -7.607 -1.308 17.539 1.00 91.94 102 ILE A C 1
ATOM 858 O O . ILE A 1 102 ? -8.050 -1.581 18.658 1.00 91.94 102 ILE A O 1
ATOM 862 N N . ALA A 1 103 ? -7.281 -2.239 16.641 1.00 90.06 103 ALA A N 1
ATOM 863 C CA . ALA A 1 103 ? -7.420 -3.671 16.889 1.00 90.06 103 ALA A CA 1
ATOM 864 C C . ALA A 1 103 ? -6.604 -4.124 18.117 1.00 90.06 103 ALA A C 1
ATOM 866 O O . ALA A 1 103 ? -7.107 -4.842 18.983 1.00 90.06 103 ALA A O 1
ATOM 867 N N . ASP A 1 104 ? -5.363 -3.654 18.240 1.00 90.69 104 ASP A N 1
ATOM 868 C CA . ASP A 1 104 ? -4.466 -4.006 19.343 1.00 90.69 104 ASP A CA 1
ATOM 869 C C . ASP A 1 104 ? -4.908 -3.382 20.671 1.00 90.69 104 ASP A C 1
ATOM 871 O O . ASP A 1 104 ? -4.860 -4.032 21.720 1.00 90.69 104 ASP A O 1
ATOM 875 N N . THR A 1 105 ? -5.403 -2.141 20.634 1.00 87.75 105 THR A N 1
ATOM 876 C CA . THR A 1 105 ? -5.961 -1.471 21.820 1.00 87.75 105 THR A CA 1
ATOM 877 C C . THR A 1 105 ? -7.181 -2.228 22.347 1.00 87.75 105 THR A C 1
ATOM 879 O O . THR A 1 105 ? -7.295 -2.444 23.554 1.00 87.75 105 THR A O 1
ATOM 882 N N . SER A 1 106 ? -8.057 -2.699 21.455 1.00 84.69 106 SER A N 1
ATOM 883 C CA . SER A 1 106 ? -9.206 -3.534 21.823 1.00 84.69 106 SER A CA 1
ATOM 884 C C . SER A 1 106 ? -8.776 -4.851 22.480 1.00 84.69 106 SER A C 1
ATOM 886 O O . SER A 1 106 ? -9.218 -5.157 23.590 1.00 84.69 106 SER A O 1
ATOM 888 N N . LYS A 1 107 ? -7.833 -5.585 21.871 1.00 83.12 107 LYS A N 1
ATOM 889 C CA . LYS A 1 107 ? -7.298 -6.839 22.435 1.00 83.12 107 LYS A CA 1
ATOM 890 C C . LYS A 1 107 ? -6.693 -6.649 23.826 1.00 83.12 107 LYS A C 1
ATOM 892 O O . LYS A 1 107 ? -6.864 -7.502 24.696 1.00 83.12 107 LYS A O 1
ATOM 897 N N . LYS A 1 108 ? -5.984 -5.539 24.052 1.00 78.50 108 LYS A N 1
ATOM 898 C CA . LYS A 1 108 ? -5.377 -5.220 25.352 1.00 78.50 108 LYS A CA 1
ATOM 899 C C . LYS A 1 108 ? -6.425 -4.931 26.427 1.00 78.50 108 LYS A C 1
ATOM 901 O O . LYS A 1 108 ? -6.234 -5.345 27.566 1.00 78.50 108 LYS A O 1
ATOM 906 N N . ASN A 1 109 ? -7.513 -4.250 26.074 1.00 74.56 109 ASN A N 1
ATOM 907 C CA . ASN A 1 109 ? -8.587 -3.931 27.013 1.00 74.56 109 ASN A CA 1
ATOM 908 C C . ASN A 1 109 ? -9.376 -5.184 27.420 1.00 74.56 109 A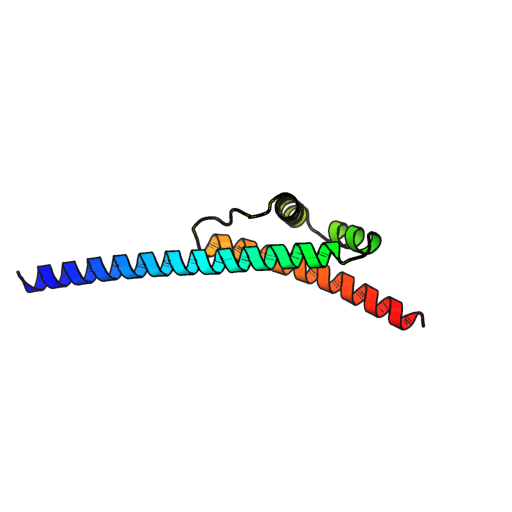SN A C 1
ATOM 910 O O . ASN A 1 109 ? -9.645 -5.359 28.603 1.00 74.56 109 ASN A O 1
ATOM 914 N N . ASN A 1 110 ? -9.630 -6.105 26.486 1.00 70.31 110 ASN A N 1
ATOM 915 C CA . ASN A 1 110 ? -10.288 -7.379 26.801 1.00 70.31 110 ASN A CA 1
ATOM 916 C C . ASN A 1 110 ? -9.442 -8.281 27.719 1.00 70.31 110 ASN A C 1
ATOM 918 O O . ASN A 1 110 ? -9.998 -8.985 28.550 1.00 70.31 110 ASN A O 1
ATOM 922 N N . LYS A 1 111 ? -8.104 -8.226 27.634 1.00 64.62 111 LYS A N 1
ATOM 923 C CA . LYS A 1 111 ? -7.206 -8.979 28.535 1.00 64.62 111 LYS A CA 1
ATOM 924 C C . LYS A 1 111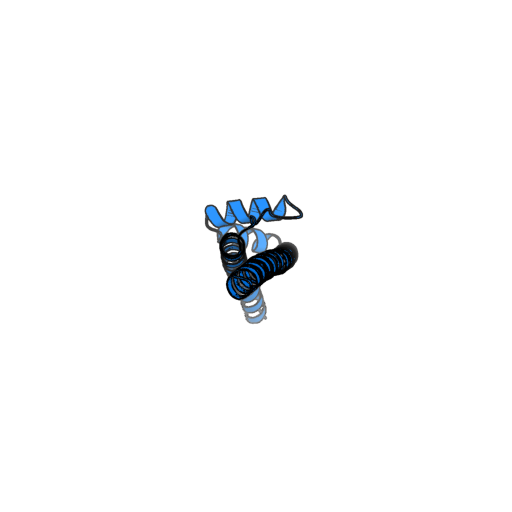 ? -7.081 -8.407 29.951 1.00 64.62 111 LYS A C 1
ATOM 926 O O . LYS A 1 111 ? -6.560 -9.097 30.812 1.00 64.62 111 LYS A O 1
ATOM 931 N N . LYS A 1 112 ? -7.462 -7.146 30.180 1.00 60.75 112 LYS A N 1
ATOM 932 C CA . LYS A 1 112 ? -7.387 -6.493 31.502 1.00 60.75 112 LYS A CA 1
ATOM 933 C C . LYS A 1 112 ? -8.698 -6.553 32.291 1.00 60.75 112 LYS A C 1
ATOM 935 O O . LYS A 1 112 ? -8.700 -6.187 33.459 1.00 60.75 112 LYS A O 1
ATOM 940 N N . GLY A 1 113 ? -9.796 -6.922 31.632 1.00 54.78 113 GLY A N 1
ATOM 941 C CA . GLY A 1 113 ? -11.117 -7.088 32.243 1.00 54.78 113 GLY A CA 1
ATOM 942 C C . GLY A 1 113 ? -11.448 -8.532 32.636 1.00 54.78 113 GLY A C 1
ATOM 943 O O . GLY A 1 113 ? -12.583 -8.786 33.025 1.00 54.78 113 GLY A O 1
ATOM 944 N N . MET A 1 114 ? -10.486 -9.451 32.500 1.00 48.16 114 MET A N 1
ATOM 945 C CA . MET A 1 114 ? -10.493 -10.808 33.062 1.00 48.16 114 MET A CA 1
ATOM 946 C C . MET A 1 114 ? -9.462 -10.861 34.183 1.00 48.16 114 MET A C 1
ATOM 948 O O . MET A 1 114 ? -9.726 -11.571 35.173 1.00 48.16 114 MET A O 1
#

Sequence (114 aa):
MWSFLIFICIIIVFIFVSRKNMINRANELSSNADSFSRELKRNYFSLDSNLQEKFLASLTQKEKNYFNMLLNNDKLNYGKFVWSIQQHLITQQDIMNKLKKIADTSKKNNKKGM

Solvent-accessible surface area (backbone atoms only — not comparable to full-atom values): 6431 Å² total; per-residue (Å²): 111,69,70,58,53,53,51,51,52,50,52,53,52,50,54,51,53,52,52,52,52,53,51,50,52,28,52,53,51,46,54,51,45,50,52,50,50,52,49,48,53,52,56,50,71,72,44,56,71,71,56,41,53,54,44,61,68,72,45,51,74,70,52,44,55,52,48,50,53,49,74,78,39,98,69,81,89,47,74,88,46,56,69,49,34,48,55,50,44,52,52,52,48,55,52,46,53,55,46,49,54,52,55,51,52,51,57,54,53,62,65,71,78,110

Secondary structure (DSSP, 8-state):
-HHHHHHHHHHHHHHHHHHHHHHHHHHHHHHHHHHHHHHHHHHHHTS-HHHHHHHHHHS-HHHHHHHHHHHH-SS----SSHHHHHHHHHHHHHHHHHHHHHHHHHHHHHHH--

=== Feature glossary ===
Feature key, reading from the visual/contextual features back to the raw sequence:

Rendered structure images. Six rendered views show the 3D structure from the faces of a cube — i.e. along ±x, ±y, ±z. Rendering representation is drawn randomly per protein from cartoon (secondary-structure ribbons), sticks (backbone bonds), or molecular surface; coloring is either N→C rainbow (blue at the N-terminus through red at the C-terminus) or one color per chain.

Contact-map, Ramachandran, and PAE plots. The contact map is a binary N×N matrix image: pixel (i, j) is dark where Cα_i and Cα_j are within 8 Å and |i−j|>4. Because the |i−j|>4 filter removes local helical contacts, off-diagonal stripes parallel to the main diagonal indicate parallel β-sheets; stripes perpendicular to it indicate antiparallel β-sheets. The Ramachandran plot scatters every residue's (φ, ψ) pair against the sterically allowed regions. The PAE heatmap renders the predicted-aligned-error matrix.

InterPro / GO / CATH / organism. Database cross-references. InterPro integrates a dozen domain/family signature databases into unified entries with residue-range hits. GO terms attach function/process/location labels with evidence codes. CATH codes position the fold in a four-level structural taxonomy. Organism is the NCBI-taxonomy species name.

Nearest PDB structures. The Foldseek neighbor list gives the closest experimentally determined structures in the PDB, ranked by structural alignment. TM-score near 1 means near-identical fold; near 0.3 means only rough topology match. This is how one finds what a novel AlphaFold prediction most resembles in the solved-structure universe.

Predicted aligned error. PAE(i, j) answers: if I align the predicted and true structures on residue i, how far off (in Å) do I expect residue j to be? A block-diagonal PAE matrix with low values on the blocks and high values off-diagonal is the signature of a multi-domain protein with confidently predicted domains but uncertain inter-domain orientation.

Solvent-accessible surface area. Accessible surface area quantifies burial. A residue with SASA near zero is packed into the hydrophobic core; one with SASA >100 Å² sits on the surface. Computed here via the Shrake–Rupley numerical algorithm with a 1.4 Å probe.

B-factor. B-factor (Debye–Waller factor) reflects atomic displacement in the crystal lattice. It is an experimental observable (units Å²), not a prediction; low values mean the atom is pinned down, high values mean it moves or is heterogeneous across the crystal.

pLDDT. For AlphaFold models, the B-factor field carries pLDDT — the model's own estimate of local accuracy on a 0–100 scale. Regions with pLDDT<50 should be treated as essentially unmodeled; they often correspond to intrinsically disordered segments.

Backbone torsions (φ/ψ). φ (phi) and ψ (psi) are the two rotatable backbone dihedrals per residue: φ is the C(i-1)–N–Cα–C torsion, ψ is the N–Cα–C–N(i+1) torsion, both in degrees on (−180°, 180°]. α-helical residues cluster near (−60°, −45°); β-strand residues near (−120°, +130°). A Ramachandran plot is simply a scatter of (φ, ψ) for every residue.

Radius of gyration, Cα contacts, bounding box. Radius of gyration (Rg) is the root-mean-square distance of Cα atoms from their centroid — a single number for overall size and compactness. A globular domain of N residues has Rg ≈ 2.2·N^0.38 Å; an extended or disordered chain has a much larger Rg. The Cα contact count is the number of residue pairs whose Cα atoms are within 8 Å and are more than four positions apart in sequence — a standard proxy for tertiary packing density. The bounding box is the smallest axis-aligned box enclosing all Cα atoms.

Secondary structure (3-state, P-SEA). Three-state secondary structure (P-SEA) collapses the eight DSSP classes into helix (a), strand (b), and coil (c). P-SEA assigns these from Cα geometry alone — distances and angles — without requiring backbone oxygens, so it works on any Cα trace.

Secondary structure (8-state, DSSP). DSSP 8-state secondary structure assigns each residue one of H (α-helix), G (3₁₀-helix), I (π-helix), E (extended β-strand), B (isolated β-bridge), T (hydrogen-bonded turn), S (bend), or '-' (coil). The assignment is computed from backbone hydrogen-bond geometry via the Kabsch–Sander algorithm.

Foldseek 3Di. A 3Di character summarizes, for each residue, the relative orientation of the Cα frame of its nearest spatial neighbor. Because it encodes fold topology rather than chemistry, 3Di alignments detect remote structural similarity that sequence alignment misses.

mmCIF coordinates. The mmCIF block holds the 3D Cartesian coordinates of each backbone atom (N, Cα, C, O) in ångströms. mmCIF is the PDB's canonical archive format — a tagged-loop text representation of the atomic model.

Sequence. Sequence gives the chain of amino acids in standard one-letter code (A=alanine, C=cysteine, …, Y=tyrosine), read N→C. It is the only feature that is directly encoded by the gene; all structural features are derived from the folded form of this sequence.